Protein AF-B0E507-F1 (afdb_monomer)

Organism: Laccaria bicolor (strain S238N-H82 / ATCC MYA-4686) (NCBI:txid486041)

Mean predicted aligned error: 5.9 Å

Structure (mmCIF, N/CA/C/O backbone):
data_AF-B0E507-F1
#
_entry.id   AF-B0E507-F1
#
loop_
_atom_site.group_PDB
_atom_site.id
_atom_site.type_symbol
_atom_site.label_atom_id
_atom_site.label_alt_id
_atom_site.label_comp_id
_atom_site.label_asym_id
_atom_site.label_entity_id
_atom_site.label_seq_id
_atom_site.pdbx_PDB_ins_code
_atom_site.Cartn_x
_atom_site.Cartn_y
_atom_site.Cartn_z
_atom_site.occupancy
_atom_site.B_iso_or_equiv
_atom_site.auth_seq_id
_atom_site.auth_comp_id
_atom_site.auth_asym_id
_atom_site.auth_atom_id
_atom_site.pdbx_PDB_model_num
ATOM 1 N N . GLY A 1 1 ? 9.870 10.603 -16.408 1.00 52.75 1 GLY A N 1
ATOM 2 C CA . GLY A 1 1 ? 9.176 10.290 -15.146 1.00 52.75 1 GLY A CA 1
ATOM 3 C C . GLY A 1 1 ? 7.934 11.148 -15.037 1.00 52.75 1 GLY A C 1
ATOM 4 O O . GLY A 1 1 ? 8.073 12.354 -14.999 1.00 52.75 1 GLY A O 1
ATOM 5 N N . ALA A 1 2 ? 6.746 10.538 -15.034 1.00 71.44 2 ALA A N 1
ATOM 6 C CA . ALA A 1 2 ? 5.449 11.232 -15.067 1.00 71.44 2 ALA A CA 1
ATOM 7 C C . ALA A 1 2 ? 4.626 11.018 -13.776 1.00 71.44 2 ALA A C 1
ATOM 9 O O . ALA A 1 2 ? 3.413 10.886 -13.823 1.00 71.44 2 ALA A O 1
ATOM 10 N N . GLY A 1 3 ? 5.282 10.846 -12.621 1.00 76.75 3 GLY A N 1
ATOM 11 C CA . GLY A 1 3 ? 4.579 10.715 -11.332 1.00 76.75 3 GLY A CA 1
ATOM 12 C C . GLY A 1 3 ? 3.775 9.422 -11.114 1.00 76.75 3 GLY A C 1
ATOM 13 O O . GLY A 1 3 ? 3.057 9.322 -10.125 1.00 76.75 3 GLY A O 1
ATOM 14 N N . LYS A 1 4 ? 3.920 8.405 -11.974 1.00 84.50 4 LYS A N 1
ATOM 15 C CA . LYS A 1 4 ? 3.138 7.147 -11.941 1.00 84.50 4 LYS A CA 1
ATOM 16 C C . LYS A 1 4 ? 3.108 6.445 -10.575 1.00 84.50 4 LYS A C 1
ATOM 18 O O . LYS A 1 4 ? 2.085 5.885 -10.200 1.00 84.50 4 LYS A O 1
ATOM 23 N N . ARG A 1 5 ? 4.192 6.539 -9.795 1.00 84.19 5 ARG A N 1
ATOM 24 C CA . ARG A 1 5 ? 4.258 5.982 -8.431 1.00 84.19 5 ARG A CA 1
ATOM 25 C C . ARG A 1 5 ? 3.284 6.663 -7.465 1.00 84.19 5 ARG A C 1
ATOM 27 O O . ARG A 1 5 ? 2.719 6.006 -6.601 1.00 84.19 5 ARG A O 1
ATOM 34 N N . ASN A 1 6 ? 3.0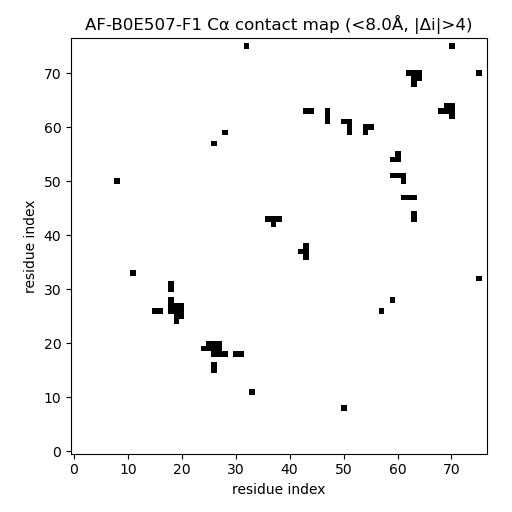78 7.972 -7.612 1.00 89.31 6 ASN A N 1
ATOM 35 C CA . ASN A 1 6 ? 2.150 8.721 -6.768 1.00 89.31 6 ASN A CA 1
ATOM 36 C C . ASN A 1 6 ? 0.704 8.429 -7.147 1.00 89.31 6 ASN A C 1
ATOM 38 O O . ASN A 1 6 ? -0.116 8.270 -6.255 1.00 89.31 6 ASN A O 1
ATOM 42 N N . VAL A 1 7 ? 0.411 8.276 -8.440 1.00 92.94 7 VAL A N 1
ATOM 43 C CA . VAL A 1 7 ? -0.923 7.855 -8.890 1.00 92.94 7 VAL A CA 1
ATOM 44 C C . VAL A 1 7 ? -1.272 6.481 -8.312 1.00 92.94 7 VAL A C 1
ATOM 46 O O . VAL A 1 7 ? -2.328 6.333 -7.710 1.00 92.94 7 VAL A O 1
ATOM 49 N N . ALA A 1 8 ? -0.348 5.515 -8.390 1.00 93.06 8 ALA A N 1
ATOM 50 C CA . ALA A 1 8 ? -0.537 4.197 -7.781 1.00 93.06 8 ALA A CA 1
ATOM 51 C C . ALA A 1 8 ? -0.740 4.275 -6.254 1.00 93.06 8 ALA A C 1
ATOM 53 O O . ALA A 1 8 ? -1.585 3.580 -5.695 1.00 93.06 8 ALA A O 1
ATOM 54 N N . MET A 1 9 ? -0.003 5.153 -5.568 1.00 94.25 9 MET A N 1
ATOM 55 C CA . MET A 1 9 ? -0.189 5.367 -4.131 1.00 94.25 9 MET A CA 1
ATOM 56 C C . MET A 1 9 ? -1.578 5.929 -3.807 1.00 94.25 9 MET A C 1
ATOM 58 O O . MET A 1 9 ? -2.216 5.462 -2.872 1.00 94.25 9 MET A O 1
ATOM 62 N N . LEU A 1 10 ? -2.072 6.895 -4.583 1.00 94.81 10 LEU A N 1
ATOM 63 C CA . LEU A 1 10 ? -3.408 7.458 -4.378 1.00 94.81 10 LEU A CA 1
ATOM 64 C C . LEU A 1 10 ? -4.497 6.395 -4.554 1.00 94.81 10 LEU A C 1
ATOM 66 O O . LEU A 1 10 ? -5.424 6.346 -3.753 1.00 94.81 10 LEU A O 1
ATOM 70 N N . THR A 1 11 ? -4.358 5.503 -5.539 1.00 95.31 11 THR A N 1
ATOM 71 C CA . THR A 1 11 ? -5.307 4.394 -5.718 1.00 95.31 11 THR A CA 1
ATOM 72 C C . THR A 1 11 ? -5.257 3.393 -4.565 1.00 95.31 11 THR A C 1
ATOM 74 O O . THR A 1 11 ? -6.304 2.920 -4.138 1.00 95.31 11 THR A O 1
ATOM 77 N N . ILE A 1 12 ? -4.066 3.120 -4.015 1.00 95.06 12 ILE A N 1
ATOM 78 C CA . ILE A 1 12 ? -3.907 2.251 -2.839 1.00 95.06 12 ILE A CA 1
ATOM 79 C C . ILE A 1 12 ? -4.581 2.871 -1.611 1.00 95.06 12 ILE A C 1
ATOM 81 O O . ILE A 1 12 ? -5.344 2.198 -0.926 1.00 95.06 12 ILE A O 1
ATOM 85 N N . LEU A 1 13 ? -4.330 4.155 -1.345 1.00 94.62 13 LEU A N 1
ATOM 86 C CA . LEU A 1 13 ? -4.911 4.861 -0.200 1.00 94.62 13 LEU A CA 1
ATOM 87 C C . LEU A 1 13 ? -6.433 4.983 -0.310 1.00 94.62 13 LEU A C 1
ATOM 89 O O . LEU A 1 13 ? -7.128 4.864 0.693 1.00 94.62 13 LEU A O 1
ATOM 93 N N . ASN A 1 14 ? -6.948 5.192 -1.523 1.00 95.94 14 ASN A N 1
ATOM 94 C CA . ASN A 1 14 ? -8.384 5.215 -1.769 1.00 95.94 14 ASN A CA 1
ATOM 95 C C . ASN A 1 14 ? -9.037 3.862 -1.466 1.00 95.94 14 ASN A C 1
ATOM 97 O O . ASN A 1 14 ? -10.131 3.833 -0.916 1.00 95.94 14 ASN A O 1
ATOM 101 N N . GLU A 1 15 ? -8.386 2.751 -1.818 1.00 95.44 15 GLU A N 1
ATOM 102 C CA . GLU A 1 15 ? -8.905 1.424 -1.480 1.00 95.44 15 GLU A CA 1
ATOM 103 C C . GLU A 1 15 ? -8.836 1.169 0.027 1.00 95.44 15 GLU A C 1
ATOM 105 O O . GLU A 1 15 ? -9.830 0.773 0.622 1.00 95.44 15 GLU A O 1
ATOM 110 N N . LEU A 1 16 ? -7.712 1.506 0.665 1.00 94.00 16 LEU A N 1
ATOM 111 C CA . LEU A 1 16 ? -7.538 1.394 2.114 1.00 94.00 16 LEU A CA 1
ATOM 112 C C . LEU A 1 16 ? -8.610 2.172 2.897 1.00 94.00 16 LEU A C 1
ATOM 114 O O . LEU A 1 16 ? -9.113 1.685 3.905 1.00 94.00 16 LEU A O 1
ATOM 118 N N . ALA A 1 17 ? -8.981 3.368 2.432 1.00 93.44 17 ALA A N 1
ATOM 119 C CA . ALA A 1 17 ? -9.984 4.203 3.090 1.00 93.44 17 ALA A CA 1
ATOM 120 C C . ALA A 1 17 ? -11.378 3.555 3.145 1.00 93.44 17 ALA A C 1
ATOM 122 O O . ALA A 1 17 ? -12.131 3.847 4.067 1.00 93.44 17 ALA A O 1
ATOM 123 N N . LYS A 1 18 ? -11.715 2.664 2.201 1.00 94.75 18 LYS A N 1
ATOM 124 C CA . LYS A 1 18 ? -13.003 1.947 2.185 1.00 94.75 18 LYS A CA 1
ATOM 125 C C . LYS A 1 18 ? -13.107 0.872 3.266 1.00 94.75 18 LYS A C 1
ATOM 127 O O . LYS A 1 18 ? -14.214 0.494 3.625 1.00 94.75 18 LYS A O 1
ATOM 132 N N . HIS A 1 19 ? -11.967 0.394 3.761 1.00 94.19 19 HIS A N 1
ATOM 133 C CA . HIS A 1 19 ? -11.865 -0.641 4.796 1.00 94.19 19 HIS A CA 1
ATOM 134 C C . HIS A 1 19 ? -11.418 -0.050 6.139 1.00 94.19 19 HIS A C 1
ATOM 136 O O . HIS A 1 19 ? -10.886 -0.755 6.995 1.00 94.19 19 HIS A O 1
ATOM 142 N N . ARG A 1 20 ? -11.585 1.268 6.309 1.00 94.06 20 ARG A N 1
ATOM 143 C CA . ARG A 1 20 ? -11.331 1.967 7.564 1.00 94.06 20 ARG A CA 1
ATOM 144 C C . ARG A 1 20 ? -12.614 2.026 8.376 1.00 94.06 20 ARG A C 1
ATOM 146 O O . ARG A 1 20 ? -13.621 2.541 7.906 1.00 94.06 20 ARG A O 1
ATOM 153 N N . ASP A 1 21 ? -12.536 1.590 9.618 1.00 93.38 21 ASP A N 1
ATOM 154 C CA . ASP A 1 21 ? -13.595 1.790 10.592 1.00 93.38 21 ASP A CA 1
ATOM 155 C C . ASP A 1 21 ? -13.663 3.280 10.988 1.00 93.38 21 ASP A C 1
ATOM 157 O O . ASP A 1 21 ? -12.653 3.891 11.357 1.00 93.38 21 ASP A O 1
ATOM 161 N N . GLU A 1 22 ? -14.831 3.911 10.843 1.00 91.38 22 GLU A N 1
ATOM 162 C CA . GLU A 1 22 ? -14.976 5.358 11.054 1.00 91.38 22 GLU A CA 1
ATOM 163 C C . GLU A 1 22 ? -14.835 5.761 12.527 1.00 91.38 22 GLU A C 1
ATOM 165 O O . GLU A 1 22 ? -14.281 6.827 12.810 1.00 91.38 22 GLU A O 1
ATOM 170 N N . GLU A 1 23 ? -15.266 4.899 13.451 1.00 93.00 23 GLU A N 1
ATOM 171 C CA . GLU A 1 23 ? -15.302 5.173 14.891 1.00 93.00 23 GLU A CA 1
ATOM 172 C C . GLU A 1 23 ? -13.935 4.958 15.554 1.00 93.00 23 GLU A C 1
ATOM 174 O O . GLU A 1 23 ? -13.455 5.795 16.319 1.00 93.00 23 GLU A O 1
ATOM 179 N N . THR A 1 24 ? -13.279 3.841 15.243 1.00 92.94 24 THR A N 1
ATOM 180 C CA . THR A 1 24 ? -12.000 3.421 15.834 1.00 92.94 24 THR A CA 1
ATOM 181 C C . THR A 1 24 ? -10.797 3.873 15.012 1.00 92.94 24 THR A C 1
ATOM 183 O O . THR A 1 24 ? -9.680 3.963 15.523 1.00 92.94 24 THR A O 1
ATOM 186 N N . GLY A 1 25 ? -10.999 4.145 13.722 1.00 89.94 25 GLY A N 1
ATOM 187 C CA . GLY A 1 25 ? -9.940 4.496 12.787 1.00 89.94 25 GLY A CA 1
ATOM 188 C C . GLY A 1 25 ? -8.995 3.360 12.416 1.00 89.94 25 GLY A C 1
ATOM 189 O O . GLY A 1 25 ? -7.979 3.620 11.764 1.00 89.94 25 GLY A O 1
ATOM 190 N N . THR A 1 26 ? -9.315 2.134 12.830 1.00 91.88 26 THR A N 1
ATOM 191 C CA . THR A 1 26 ? -8.573 0.923 12.478 1.00 91.88 26 THR A CA 1
ATOM 192 C C . THR A 1 26 ? -8.878 0.502 11.039 1.00 91.88 26 THR A C 1
ATOM 194 O O . THR A 1 26 ? -9.904 0.879 10.475 1.00 91.88 26 THR A O 1
ATOM 197 N N . PHE A 1 27 ? -7.958 -0.232 10.415 1.00 93.12 27 PHE A N 1
ATOM 198 C CA . PHE A 1 27 ? -8.132 -0.743 9.055 1.00 93.12 27 PHE A CA 1
ATOM 199 C C . PHE A 1 27 ? -8.302 -2.259 9.099 1.00 93.12 27 PHE A C 1
ATOM 201 O O . PHE A 1 27 ? -7.467 -2.942 9.697 1.00 93.12 27 PHE A O 1
ATOM 208 N N . ASP A 1 28 ? -9.332 -2.779 8.433 1.00 93.69 28 ASP A N 1
ATOM 209 C CA . ASP A 1 28 ? -9.463 -4.211 8.170 1.00 93.69 28 ASP A CA 1
ATOM 210 C C . ASP A 1 28 ? -8.546 -4.588 6.997 1.00 93.69 28 ASP A C 1
ATOM 212 O O . ASP A 1 28 ? -8.861 -4.385 5.823 1.00 93.69 28 ASP A O 1
ATOM 216 N N . LEU A 1 29 ? -7.351 -5.077 7.332 1.00 90.88 29 LEU A N 1
ATOM 217 C CA . LEU A 1 29 ? -6.315 -5.422 6.358 1.00 90.88 29 LEU A CA 1
ATOM 218 C C . LEU A 1 29 ? -6.533 -6.787 5.694 1.00 90.88 29 LEU A C 1
ATOM 220 O O . LEU A 1 29 ? -5.844 -7.089 4.718 1.00 90.88 29 LEU A O 1
ATOM 224 N N . ASP A 1 30 ? -7.455 -7.600 6.209 1.00 91.06 30 ASP A N 1
ATOM 225 C CA . ASP A 1 30 ? -7.755 -8.926 5.669 1.00 91.06 30 ASP A CA 1
ATOM 226 C C . ASP A 1 30 ? -8.942 -8.881 4.688 1.00 91.06 30 ASP A C 1
ATOM 228 O O . ASP A 1 30 ? -9.066 -9.755 3.830 1.00 91.06 30 ASP A O 1
ATOM 232 N N . ALA A 1 31 ? -9.755 -7.818 4.726 1.00 92.62 31 ALA A N 1
ATOM 233 C CA . ALA A 1 31 ? -10.869 -7.593 3.802 1.00 92.62 31 ALA A CA 1
ATOM 234 C C . ALA A 1 31 ? -10.458 -7.336 2.338 1.00 92.62 31 ALA A C 1
ATOM 236 O O . ALA A 1 31 ? -11.294 -7.441 1.435 1.00 92.62 31 ALA A O 1
ATOM 237 N N . PHE A 1 32 ? -9.194 -6.990 2.065 1.00 91.12 32 PHE A N 1
ATOM 238 C CA . PHE A 1 32 ? -8.743 -6.653 0.714 1.00 91.12 32 PHE A CA 1
ATOM 239 C C . PHE A 1 32 ? -7.292 -7.057 0.432 1.00 91.12 32 PHE A C 1
ATOM 241 O O . PHE A 1 32 ? -6.454 -7.182 1.321 1.00 91.12 32 PHE A O 1
ATOM 248 N N . LYS A 1 33 ? -6.969 -7.203 -0.857 1.00 91.94 33 LYS A N 1
ATOM 249 C CA . LYS A 1 33 ? -5.600 -7.398 -1.356 1.00 91.94 33 LYS A CA 1
ATOM 250 C C . LYS A 1 33 ? -5.366 -6.478 -2.552 1.00 91.94 33 LYS A C 1
ATOM 252 O O . LYS A 1 33 ? -6.271 -6.251 -3.352 1.00 91.94 33 LYS A O 1
ATOM 257 N N . ILE A 1 34 ? -4.142 -5.969 -2.704 1.00 93.38 34 ILE A N 1
ATOM 258 C CA . ILE A 1 34 ? -3.760 -5.107 -3.832 1.00 93.38 34 ILE A CA 1
ATOM 259 C C . ILE A 1 34 ? -2.609 -5.750 -4.596 1.00 93.38 34 ILE A C 1
ATOM 261 O O . ILE A 1 34 ? -1.582 -6.094 -4.015 1.00 93.38 34 ILE A O 1
ATOM 265 N N . VAL A 1 35 ? -2.764 -5.859 -5.916 1.00 93.19 35 VAL A N 1
ATOM 266 C CA . VAL A 1 35 ? -1.742 -6.401 -6.815 1.00 93.19 35 VAL A CA 1
ATOM 267 C C . VAL A 1 35 ? -1.197 -5.282 -7.696 1.00 93.19 35 VAL A C 1
ATOM 269 O O . VAL A 1 35 ? -1.943 -4.630 -8.424 1.00 93.19 35 VAL A O 1
ATOM 272 N N . TYR A 1 36 ? 0.120 -5.072 -7.650 1.00 92.69 36 TYR A N 1
ATOM 273 C CA . TYR A 1 36 ? 0.824 -4.131 -8.519 1.00 92.69 36 TYR A CA 1
ATOM 274 C C . TYR A 1 36 ? 1.683 -4.896 -9.530 1.00 92.69 36 TYR A C 1
ATOM 276 O O . TYR A 1 36 ? 2.642 -5.570 -9.155 1.00 92.69 36 TYR A O 1
ATOM 284 N N . VAL A 1 37 ? 1.351 -4.783 -10.818 1.00 91.31 37 VAL A N 1
ATOM 285 C CA . VAL A 1 37 ? 2.051 -5.484 -11.905 1.00 91.31 37 VAL A CA 1
ATOM 286 C C . VAL A 1 37 ? 3.054 -4.547 -12.574 1.00 91.31 37 VAL A C 1
ATOM 288 O O . VAL A 1 37 ? 2.711 -3.438 -12.984 1.00 91.31 37 VAL A O 1
ATOM 291 N N . ALA A 1 38 ? 4.297 -5.005 -12.718 1.00 90.25 38 ALA A N 1
ATOM 292 C CA . ALA A 1 38 ? 5.348 -4.297 -13.442 1.00 90.25 38 ALA A CA 1
ATOM 293 C C . ALA A 1 38 ? 6.142 -5.260 -14.345 1.00 90.25 38 ALA A C 1
ATOM 295 O O . ALA A 1 38 ? 6.251 -6.443 -14.030 1.00 90.25 38 ALA A O 1
ATOM 296 N N . PRO A 1 39 ? 6.717 -4.768 -15.459 1.00 88.81 39 PRO A N 1
ATOM 297 C CA . PRO A 1 39 ? 7.281 -5.624 -16.507 1.00 88.81 39 PRO A CA 1
ATOM 298 C C . PRO A 1 39 ? 8.666 -6.203 -16.187 1.00 88.81 39 PRO A C 1
ATOM 300 O O . PRO A 1 39 ? 9.115 -7.117 -16.869 1.00 88.81 39 PRO A O 1
ATOM 303 N N . MET A 1 40 ? 9.380 -5.664 -15.195 1.00 92.81 40 MET 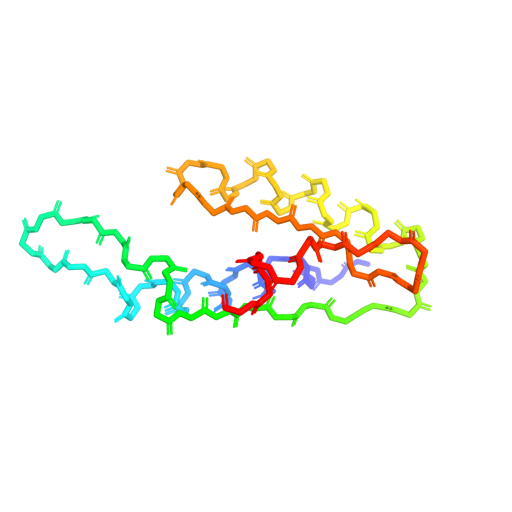A N 1
ATOM 304 C CA . MET A 1 40 ? 10.754 -6.067 -14.878 1.00 92.81 40 MET A CA 1
ATOM 305 C C . MET A 1 40 ? 10.934 -6.261 -13.377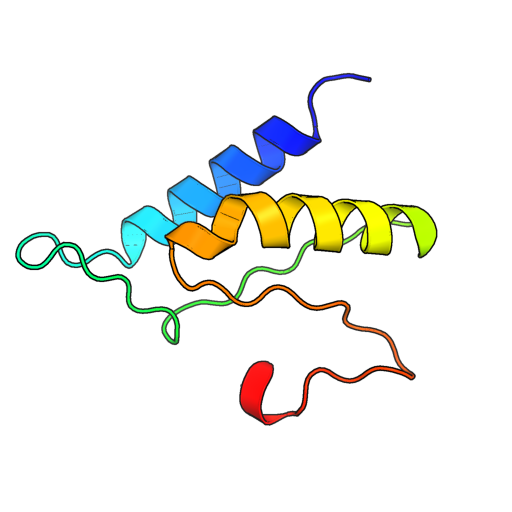 1.00 92.81 40 MET A C 1
ATOM 307 O O . MET A 1 40 ? 10.492 -5.423 -12.592 1.00 92.81 40 MET A O 1
ATOM 311 N N . LYS A 1 41 ? 11.684 -7.298 -12.985 1.00 87.19 41 LYS A N 1
ATOM 312 C CA . LYS A 1 41 ? 11.976 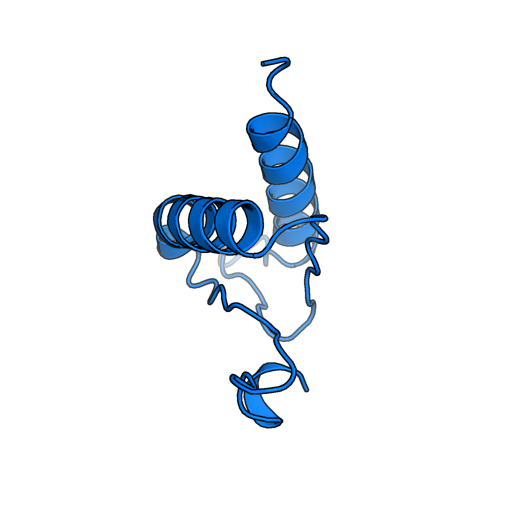-7.613 -11.576 1.00 87.19 41 LYS A CA 1
ATOM 313 C C . LYS A 1 41 ? 12.600 -6.439 -10.813 1.00 87.19 41 LYS A C 1
ATOM 315 O O . LYS A 1 41 ? 12.185 -6.145 -9.699 1.00 87.19 41 LYS A O 1
ATOM 320 N N . ALA A 1 42 ? 13.536 -5.715 -11.429 1.00 90.38 42 ALA A N 1
ATOM 321 C CA . ALA A 1 42 ? 14.163 -4.543 -10.809 1.00 90.38 42 ALA A CA 1
ATOM 322 C C . ALA A 1 42 ? 13.139 -3.453 -10.438 1.00 90.38 42 ALA A C 1
ATOM 324 O O . ALA A 1 42 ? 13.218 -2.873 -9.358 1.00 90.38 42 ALA A O 1
ATOM 325 N N . LEU A 1 43 ? 12.139 -3.224 -11.298 1.00 90.44 43 LEU A N 1
ATOM 326 C CA . LEU A 1 43 ? 11.062 -2.272 -11.023 1.00 90.44 43 LEU A CA 1
ATOM 327 C C . LEU A 1 43 ? 10.136 -2.779 -9.918 1.00 90.44 43 LEU A C 1
ATOM 329 O O . LEU A 1 43 ? 9.691 -1.986 -9.096 1.00 90.44 43 LEU A O 1
ATOM 333 N N . VAL A 1 44 ? 9.850 -4.083 -9.877 1.00 91.06 44 VAL A N 1
ATOM 334 C CA . VAL A 1 44 ? 9.052 -4.674 -8.794 1.00 91.06 44 VAL A CA 1
ATOM 335 C C . VAL A 1 44 ? 9.755 -4.472 -7.454 1.00 91.06 44 VAL A C 1
ATOM 337 O O . VAL A 1 44 ? 9.144 -3.942 -6.535 1.00 91.06 44 VAL A O 1
ATOM 340 N N . GLN A 1 45 ? 11.044 -4.799 -7.361 1.00 91.38 45 GLN A N 1
ATOM 341 C CA . GLN A 1 45 ? 11.845 -4.620 -6.145 1.00 91.38 45 GLN A CA 1
ATOM 342 C C . GLN A 1 45 ? 11.883 -3.161 -5.676 1.00 91.38 45 GLN A C 1
ATOM 344 O O . GLN A 1 45 ? 11.654 -2.874 -4.500 1.00 91.38 45 GLN A O 1
ATOM 349 N N . GLU A 1 46 ? 12.093 -2.222 -6.603 1.00 92.31 46 GLU A N 1
ATOM 350 C CA . GLU A 1 46 ? 12.039 -0.788 -6.306 1.00 92.31 46 GLU A CA 1
ATOM 351 C C . GLU A 1 46 ? 10.672 -0.378 -5.730 1.00 92.31 46 GLU A C 1
ATOM 353 O O . GLU A 1 46 ? 10.597 0.355 -4.739 1.00 92.31 46 GLU A O 1
ATOM 358 N N . MET A 1 47 ? 9.581 -0.872 -6.324 1.00 93.19 47 MET A N 1
ATOM 359 C CA . MET A 1 47 ? 8.220 -0.551 -5.891 1.00 93.19 47 MET A CA 1
ATOM 360 C C . MET A 1 47 ? 7.852 -1.232 -4.571 1.00 93.19 47 MET A C 1
ATOM 362 O O . MET A 1 47 ? 7.223 -0.588 -3.736 1.00 93.19 47 MET A O 1
ATOM 366 N N . VAL A 1 48 ? 8.295 -2.469 -4.329 1.00 93.38 48 VAL A N 1
ATOM 367 C CA . VAL A 1 48 ? 8.140 -3.158 -3.039 1.00 93.38 48 VAL A CA 1
ATOM 368 C C . VAL A 1 48 ? 8.822 -2.353 -1.938 1.00 93.38 48 VAL A C 1
ATOM 370 O O . VAL A 1 48 ? 8.184 -2.064 -0.928 1.00 93.38 48 VAL A O 1
ATOM 373 N N . GLY A 1 49 ? 10.065 -1.907 -2.139 1.00 93.88 49 GLY A N 1
ATOM 374 C CA . GLY A 1 49 ? 10.762 -1.050 -1.176 1.00 93.88 49 GLY A CA 1
ATOM 375 C C . GLY A 1 49 ? 10.037 0.280 -0.935 1.00 93.88 49 GLY A C 1
ATOM 376 O O . GLY A 1 49 ? 9.820 0.675 0.213 1.00 93.88 49 GLY A O 1
ATOM 377 N N . ASN A 1 50 ? 9.596 0.948 -2.008 1.00 93.75 50 ASN A N 1
ATOM 378 C CA . ASN A 1 50 ? 8.873 2.219 -1.920 1.00 93.75 50 ASN A CA 1
ATOM 379 C C . ASN A 1 50 ? 7.543 2.086 -1.162 1.00 93.75 50 ASN A C 1
ATOM 381 O O . ASN A 1 50 ? 7.266 2.862 -0.246 1.00 93.75 50 ASN A O 1
ATOM 385 N N . PHE A 1 51 ? 6.724 1.101 -1.529 1.00 95.31 51 PHE A N 1
ATOM 386 C CA . PHE A 1 51 ? 5.422 0.865 -0.918 1.00 95.31 51 PHE A CA 1
ATOM 387 C C . PHE A 1 51 ? 5.550 0.347 0.508 1.00 95.31 51 PHE A C 1
ATOM 389 O O . PHE A 1 51 ? 4.826 0.833 1.368 1.00 95.31 51 PHE A O 1
ATOM 396 N N . THR A 1 52 ? 6.514 -0.531 0.800 1.00 95.06 52 THR A N 1
ATOM 397 C CA . THR A 1 52 ? 6.789 -0.974 2.176 1.00 95.06 52 THR A CA 1
ATOM 398 C C . THR A 1 52 ? 7.086 0.225 3.068 1.00 95.06 52 THR A C 1
ATOM 400 O O . THR A 1 52 ? 6.448 0.389 4.103 1.00 95.06 52 THR A O 1
ATOM 403 N N . ALA A 1 53 ? 8.002 1.110 2.660 1.00 95.69 53 ALA A N 1
ATOM 404 C CA . ALA A 1 53 ? 8.368 2.274 3.463 1.00 95.69 53 ALA A CA 1
ATOM 405 C C . ALA A 1 53 ? 7.181 3.222 3.708 1.00 95.69 53 ALA A C 1
ATOM 407 O O . ALA A 1 53 ? 7.019 3.735 4.813 1.00 95.69 53 ALA A O 1
ATOM 408 N N . ARG A 1 54 ? 6.339 3.442 2.690 1.00 94.69 54 ARG A N 1
ATOM 409 C CA . ARG A 1 54 ? 5.217 4.391 2.758 1.00 94.69 54 ARG A CA 1
ATOM 410 C C . ARG A 1 54 ? 3.973 3.828 3.440 1.00 94.69 54 ARG A C 1
ATOM 412 O O . ARG A 1 54 ? 3.254 4.587 4.077 1.00 94.69 54 ARG A O 1
ATOM 419 N N . LEU A 1 55 ? 3.716 2.528 3.311 1.00 94.69 55 LEU A N 1
ATOM 420 C CA . LEU A 1 55 ? 2.510 1.882 3.834 1.00 94.69 55 LEU A CA 1
ATOM 421 C C . LEU A 1 55 ? 2.709 1.249 5.217 1.00 94.69 55 LEU A C 1
ATOM 423 O O . LEU A 1 55 ? 1.729 0.887 5.863 1.00 94.69 55 LEU A O 1
ATOM 427 N N . LYS A 1 56 ? 3.954 1.178 5.713 1.00 93.56 56 LYS A N 1
ATOM 428 C CA . LYS A 1 56 ? 4.288 0.642 7.0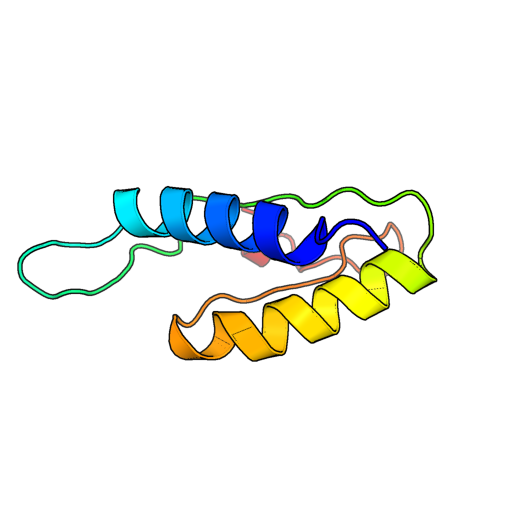44 1.00 93.56 56 LYS A CA 1
ATOM 429 C C . LYS A 1 56 ? 3.481 1.283 8.174 1.00 93.56 56 LYS A C 1
ATOM 431 O O . LYS A 1 56 ? 3.120 0.595 9.122 1.00 93.56 56 LYS A O 1
ATOM 436 N N . VAL A 1 57 ? 3.186 2.580 8.070 1.00 92.38 57 VAL A N 1
ATOM 437 C CA . VAL A 1 57 ? 2.404 3.319 9.078 1.00 92.38 57 VAL A CA 1
ATOM 438 C C . VAL A 1 57 ? 0.956 2.832 9.193 1.00 92.38 57 VAL A C 1
ATOM 440 O O . VAL A 1 57 ? 0.345 3.015 10.236 1.00 92.38 57 VAL A O 1
ATOM 443 N N . PHE A 1 58 ? 0.431 2.179 8.153 1.00 91.62 58 PHE A N 1
ATOM 444 C CA . PHE A 1 58 ? -0.911 1.594 8.130 1.00 91.62 58 PHE A CA 1
ATOM 445 C C . PHE A 1 58 ? -0.912 0.098 8.483 1.00 91.62 58 PHE A C 1
ATOM 447 O O . PHE A 1 58 ? -1.950 -0.546 8.402 1.00 91.62 58 PHE A O 1
ATOM 454 N N . GLY A 1 59 ? 0.244 -0.488 8.822 1.00 90.81 59 GLY A N 1
ATOM 455 C CA . GLY A 1 59 ? 0.363 -1.920 9.125 1.00 90.81 59 GLY A CA 1
ATOM 456 C C . GLY A 1 59 ? 0.310 -2.849 7.904 1.00 90.81 59 GLY A C 1
ATOM 457 O O . GLY A 1 59 ? 0.361 -4.069 8.063 1.00 90.81 59 GLY A O 1
ATOM 458 N N . ILE A 1 60 ? 0.257 -2.300 6.686 1.00 92.94 60 ILE A N 1
ATOM 459 C CA . ILE A 1 60 ? 0.191 -3.081 5.445 1.00 92.94 60 ILE A CA 1
ATOM 460 C C . ILE A 1 60 ? 1.520 -3.796 5.198 1.00 92.94 60 ILE A C 1
ATOM 462 O O . ILE A 1 60 ? 2.599 -3.195 5.238 1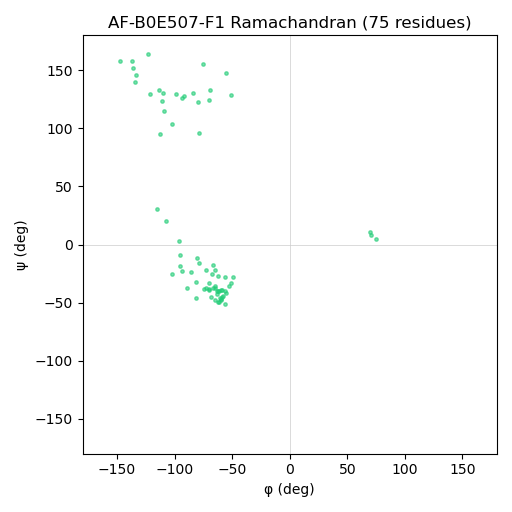.00 92.94 60 ILE A O 1
ATOM 466 N N . LYS A 1 61 ? 1.431 -5.085 4.867 1.00 91.94 61 LYS A N 1
ATOM 467 C CA . LYS A 1 61 ? 2.564 -5.898 4.423 1.00 91.94 61 LYS A CA 1
ATOM 468 C C . LYS A 1 61 ? 2.624 -5.888 2.901 1.00 91.94 61 LYS A C 1
ATOM 470 O O . LYS A 1 61 ? 1.648 -6.220 2.238 1.00 91.94 61 LYS A O 1
ATOM 475 N N . VAL A 1 62 ? 3.781 -5.529 2.356 1.00 93.75 62 VAL A N 1
ATOM 476 C CA . VAL A 1 62 ? 4.037 -5.537 0.913 1.00 93.75 62 VAL A CA 1
ATOM 477 C C . VAL A 1 62 ? 5.082 -6.604 0.624 1.00 93.75 62 VAL A C 1
ATOM 479 O O . VAL A 1 62 ? 6.097 -6.678 1.313 1.00 93.75 62 VAL A O 1
ATOM 482 N N . GLY A 1 63 ? 4.833 -7.431 -0.386 1.00 91.06 63 GLY A N 1
ATOM 483 C CA . GLY A 1 63 ? 5.742 -8.491 -0.799 1.00 91.06 63 GLY A CA 1
ATOM 484 C C . GLY A 1 63 ? 5.872 -8.564 -2.313 1.00 91.06 63 GLY A C 1
ATOM 485 O O . GLY A 1 63 ? 5.014 -8.091 -3.057 1.00 91.06 63 GLY A O 1
ATOM 486 N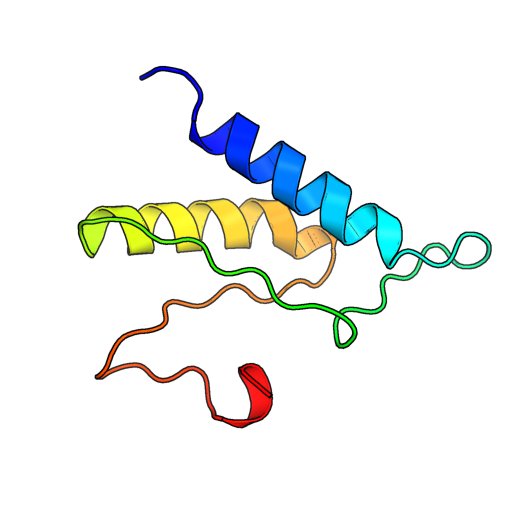 N . GLU A 1 64 ? 6.976 -9.152 -2.759 1.00 91.06 64 GLU A N 1
ATOM 487 C CA . GLU A 1 64 ? 7.147 -9.564 -4.145 1.00 91.06 64 GLU A CA 1
ATOM 488 C C . GLU A 1 64 ? 6.498 -10.941 -4.330 1.00 91.06 64 GLU A C 1
ATOM 490 O O . GLU A 1 64 ? 6.788 -11.867 -3.575 1.00 91.06 64 GLU A O 1
ATOM 495 N N . LEU A 1 65 ? 5.655 -11.090 -5.353 1.00 84.44 65 LEU A N 1
ATOM 496 C CA . LEU A 1 65 ? 5.139 -12.389 -5.772 1.00 84.44 65 LEU A CA 1
ATOM 497 C C . LEU A 1 65 ? 5.907 -12.845 -7.019 1.00 84.44 65 LEU A C 1
ATOM 499 O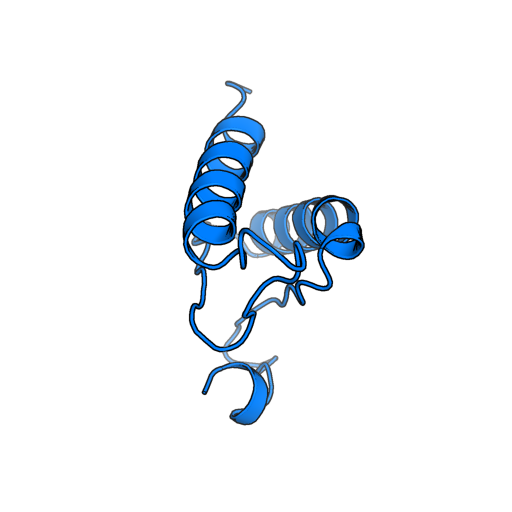 O . LEU A 1 65 ? 5.668 -12.344 -8.117 1.00 84.44 65 LEU A O 1
ATOM 503 N N . THR A 1 66 ? 6.839 -13.787 -6.851 1.00 70.75 66 THR A N 1
ATOM 504 C CA . THR A 1 66 ? 7.510 -14.486 -7.964 1.00 70.75 66 THR A CA 1
ATOM 505 C C . THR A 1 66 ? 7.322 -15.991 -7.829 1.00 70.75 66 THR A C 1
ATOM 507 O O . THR A 1 66 ? 6.968 -16.484 -6.761 1.00 70.75 66 THR A O 1
ATOM 510 N N . GLY A 1 67 ? 7.573 -16.739 -8.907 1.00 60.22 67 GLY A N 1
ATOM 511 C CA . GLY A 1 67 ? 7.518 -18.205 -8.873 1.00 60.22 67 GLY A CA 1
ATOM 512 C C . GLY A 1 67 ? 8.437 -18.840 -7.816 1.00 60.22 67 GLY A C 1
ATOM 513 O O . GLY A 1 67 ? 8.085 -19.890 -7.289 1.00 60.22 67 GLY A O 1
ATOM 514 N N . ASP A 1 68 ? 9.546 -18.174 -7.459 1.00 57.91 68 ASP A N 1
ATOM 515 C CA . ASP A 1 68 ? 10.573 -18.693 -6.538 1.00 57.91 68 ASP A CA 1
ATOM 516 C C . ASP A 1 68 ? 10.494 -18.112 -5.112 1.00 57.91 68 ASP A C 1
ATOM 518 O O . ASP A 1 68 ? 10.919 -18.751 -4.153 1.00 57.91 68 ASP A O 1
ATOM 522 N N . SER A 1 69 ? 9.943 -16.905 -4.941 1.00 54.00 69 SER A N 1
ATOM 523 C CA . SER A 1 69 ? 9.590 -16.335 -3.634 1.00 54.00 69 SER A CA 1
ATOM 524 C C . SER A 1 69 ? 8.078 -16.216 -3.542 1.00 54.00 69 SER A C 1
ATOM 526 O O . SER A 1 69 ? 7.474 -15.251 -4.009 1.00 54.00 69 SER A O 1
ATOM 528 N N . GLN A 1 70 ? 7.469 -17.234 -2.941 1.00 50.28 70 GLN A N 1
ATOM 529 C CA . GLN A 1 70 ? 6.069 -17.195 -2.558 1.00 50.28 70 GLN A CA 1
ATOM 530 C C . GLN A 1 70 ? 5.948 -16.406 -1.253 1.00 50.28 70 GLN A C 1
ATOM 532 O O . GLN A 1 70 ? 6.508 -16.802 -0.230 1.00 50.28 70 GLN A O 1
ATOM 537 N N . MET A 1 71 ? 5.147 -15.337 -1.258 1.00 54.59 71 MET A N 1
ATOM 538 C CA . MET A 1 71 ? 4.400 -15.000 -0.046 1.00 54.59 71 MET A CA 1
ATOM 539 C C . MET A 1 71 ? 3.695 -16.288 0.384 1.00 54.59 71 MET A C 1
ATOM 541 O O . MET A 1 71 ? 3.109 -16.972 -0.462 1.00 54.59 71 MET A O 1
ATOM 545 N N . THR A 1 72 ? 3.836 -16.699 1.645 1.00 53.72 72 THR A N 1
ATOM 546 C CA . THR A 1 72 ? 3.276 -17.991 2.068 1.00 53.72 72 THR A CA 1
ATOM 547 C C . THR A 1 72 ? 1.784 -17.999 1.733 1.00 53.72 72 THR A C 1
ATOM 549 O O . THR A 1 72 ? 1.152 -16.946 1.748 1.00 53.72 72 THR A O 1
ATOM 552 N N . LYS A 1 73 ? 1.189 -19.151 1.393 1.00 54.31 73 LYS A N 1
ATOM 553 C CA . LYS A 1 73 ? -0.234 -19.214 0.986 1.00 54.31 73 LYS A CA 1
ATOM 554 C C . LYS A 1 73 ? -1.174 -18.480 1.962 1.00 54.31 73 LYS A C 1
ATOM 556 O O . LYS A 1 73 ? -2.179 -17.939 1.530 1.00 54.31 73 LYS A O 1
ATOM 561 N N . GLN A 1 74 ? -0.798 -18.399 3.241 1.00 55.31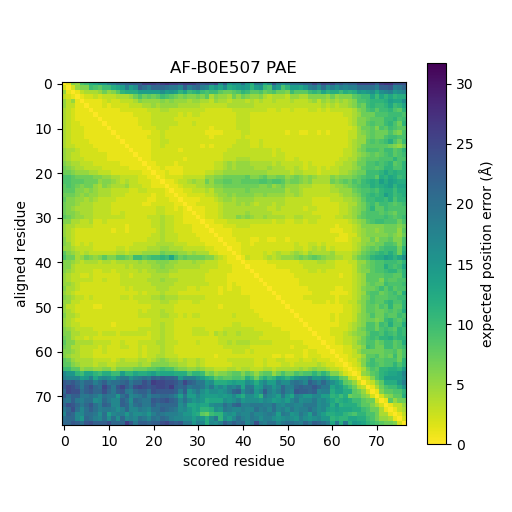 74 GLN A N 1
ATOM 562 C CA . GLN A 1 74 ? -1.476 -17.635 4.297 1.00 55.31 74 GLN A CA 1
ATOM 563 C C . GLN A 1 74 ? -1.433 -16.106 4.146 1.00 55.31 74 GLN A C 1
ATOM 565 O O . GLN A 1 74 ? -2.274 -15.425 4.706 1.00 55.31 74 GLN A O 1
ATOM 570 N N . GLN A 1 75 ? -0.447 -15.545 3.453 1.00 55.44 75 GLN A N 1
ATOM 571 C CA . GLN A 1 75 ? -0.354 -14.106 3.192 1.00 55.44 75 GLN A CA 1
ATOM 572 C C . GLN A 1 75 ? -1.152 -13.694 1.943 1.00 55.44 75 GLN A C 1
ATOM 574 O O . GLN A 1 75 ? -1.531 -12.529 1.809 1.00 55.44 75 GLN A O 1
ATOM 579 N N . ILE A 1 76 ? -1.387 -14.646 1.034 1.00 56.75 76 ILE A N 1
ATOM 580 C CA . ILE A 1 76 ? -2.140 -14.450 -0.211 1.00 56.75 76 ILE A CA 1
ATOM 581 C C . ILE A 1 76 ? -3.640 -14.699 0.007 1.00 56.75 76 ILE A C 1
ATOM 583 O O . ILE A 1 76 ? -4.445 -13.980 -0.582 1.00 56.75 76 ILE A O 1
ATOM 587 N N . ALA A 1 77 ? -3.989 -15.694 0.833 1.00 47.16 77 ALA A N 1
ATOM 588 C CA . ALA A 1 77 ? -5.362 -16.004 1.231 1.00 47.16 77 ALA A CA 1
ATOM 589 C C . ALA A 1 77 ? -5.975 -14.928 2.136 1.00 47.16 77 ALA A C 1
ATOM 591 O O . ALA A 1 77 ? -5.206 -14.183 2.797 1.00 47.16 77 ALA A O 1
#

InterPro domains:
  IPR011545 DEAD/DEAH-box helicase domain [PF00270] (1-74)
  IPR027417 P-loop containing nucleoside triphosphate hydrolase [G3DSA:3.40.50.300] (1-77)
  IPR027417 P-loop containing nucleoside triphosphate hydrolase [SSF52540] (1-76)
  IPR050474 Helicase Hel308/SKI2-like [PTHR47961] (1-74)

Secondary structure (DSSP, 8-state):
--SHHHHHHHHHHHHHHHTB-TTT--B-SSS-------SSHHHHHHHHHHHHHHHGGGT-------SSSPPPHHHH-

Sequence (77 aa):
GAGKRNVAMLTILNELAKHRDEETGTFDLDAFKIVYVAPMKALVQEMVGNFTARLKVFGIKVGELTGDSQMTKQQIA

Radius of gyration: 13.38 Å; Cα contacts (8 Å, |Δi|>4): 42; chains: 1; bounding box: 30×30×32 Å

Nearest PDB structures (foldseek):
  5gm6-assembly1_B  TM=9.084E-01  e=8.732E-06  Saccharomyces cerevisiae S288C
  7dco-assembly1_D  TM=9.084E-01  e=1.434E-05  Saccharomyces cerevisiae
  3jcm-assembly1_N  TM=8.949E-01  e=1.904E-05  Saccharomyces cerevisiae S288C
  5dca-assembly1_A  TM=9.331E-01  e=6.814E-05  Saccharomyces cerevisiae S288C

Solvent-accessible surface area (backbone atoms only — not comparable to full-atom values): 5043 Å² total; per-residue (Å²): 138,85,60,61,71,56,56,53,48,53,54,50,52,58,54,51,58,76,39,40,43,85,90,80,65,48,67,56,71,82,84,58,87,86,87,86,88,66,98,42,70,71,58,44,53,54,48,38,55,53,48,32,69,68,34,46,89,76,71,53,85,65,75,70,83,46,99,87,46,66,61,53,72,77,74,74,98

pLDDT: mean 85.67, std 14.21, range [47.16, 95.94]

Foldseek 3Di:
DPCVLVVVVVVVVVVQVVQADPPPRAGPQVVDDDDDDDDDPVVLVVSQVVCCVVCVVNVDHGDDDDPVDDPPVVVVD